Protein AF-A0A7R9T6X8-F1 (afdb_monomer_lite)

Foldseek 3Di:
DPPPPDLVVVLVVVLVVLLVVLVVLLVVLLVVLCVVLVVPPDPDDDPPPPPPVVVVSLVVSLVVSLVVSLVVSCVSLVVQLVVLCVLCVDPDVVSNVSSVSNSVSSVVSNVVSNVVSVVVVVVCVVPPDD

Organism: Micromonas pusilla (NCBI:txid38833)

Secondary structure (DSSP, 8-state):
----SSHHHHHHHHHHHHHHHHHHHHHHHHHHHHHHTTTT--S-S-TTSTTHHHHHHHHHHHHHHHHHHHHHHHHHHHHHHHHHHHGGG-S-HHHHHHHHHHHHHHHHHHHHHHHHHHHHHHHHHHHS--

InterPro domains:
  IPR000731 Sterol-sensing domain [PS50156] (1-123)
  IPR003392 Patched domain-containing protein, SSD domain [PF02460] (10-122)
  IPR052081 Dispatched hedgehog regulator [PTHR45951] (3-127)

Radius of gyration: 20.48 Å; chains: 1; bounding box: 51×16×65 Å

Structure (mmCIF, N/CA/C/O backbone):
data_AF-A0A7R9T6X8-F1
#
_entry.id   AF-A0A7R9T6X8-F1
#
loop_
_atom_site.group_PDB
_atom_site.id
_atom_site.type_symbol
_atom_site.label_atom_id
_atom_site.label_alt_id
_atom_site.label_comp_id
_atom_site.label_asym_id
_atom_site.label_entity_id
_atom_site.label_seq_id
_atom_site.pdbx_PDB_ins_code
_atom_site.Cartn_x
_atom_site.Cartn_y
_atom_site.Cartn_z
_atom_site.occupancy
_atom_site.B_iso_or_equiv
_atom_site.auth_seq_id
_atom_site.auth_comp_id
_atom_site.auth_asym_id
_atom_site.auth_atom_id
_atom_site.pdbx_PDB_model_num
ATOM 1 N N . VAL A 1 1 ? -23.952 -3.875 22.140 1.00 42.97 1 VAL A N 1
ATOM 2 C CA . VAL A 1 1 ? -23.945 -2.851 21.070 1.00 42.97 1 VAL A CA 1
ATOM 3 C C . VAL A 1 1 ? -22.570 -2.876 20.434 1.00 42.97 1 VAL A C 1
ATOM 5 O O . VAL A 1 1 ? -21.596 -2.535 21.092 1.00 42.97 1 VAL A O 1
ATOM 8 N N . THR A 1 2 ? -22.464 -3.428 19.230 1.00 51.94 2 THR A N 1
ATOM 9 C CA . THR A 1 2 ? -21.212 -3.491 18.470 1.00 51.94 2 THR A CA 1
ATOM 10 C C . THR A 1 2 ? -20.810 -2.068 18.092 1.00 51.94 2 THR A C 1
ATOM 12 O O . THR A 1 2 ? -21.497 -1.414 17.312 1.00 51.94 2 THR A O 1
ATOM 15 N N . TRP A 1 3 ? -19.735 -1.572 18.704 1.00 55.59 3 TRP A N 1
ATOM 16 C CA . TRP A 1 3 ? -19.142 -0.257 18.462 1.00 55.59 3 TRP A CA 1
ATOM 17 C C . TRP A 1 3 ? -18.528 -0.199 17.054 1.00 55.59 3 TRP A C 1
ATOM 19 O O . TRP A 1 3 ? -17.315 -0.221 16.898 1.00 55.59 3 TRP A O 1
ATOM 29 N N . VAL A 1 4 ? -19.365 -0.163 16.016 1.00 62.34 4 VAL A N 1
ATOM 30 C CA . VAL A 1 4 ? -18.952 0.093 14.618 1.00 62.34 4 VAL A CA 1
ATOM 31 C C . VAL A 1 4 ? -19.175 1.577 14.264 1.00 62.34 4 VAL A C 1
ATOM 33 O O . VAL A 1 4 ? -19.239 1.971 13.106 1.00 62.34 4 VAL A O 1
ATOM 36 N N . GLY A 1 5 ? -19.347 2.428 15.279 1.00 70.00 5 GLY A N 1
ATOM 37 C CA . GLY A 1 5 ? -19.668 3.844 15.125 1.00 70.00 5 GLY A CA 1
ATOM 38 C C . GLY A 1 5 ? -18.417 4.712 15.014 1.00 70.00 5 GLY A C 1
ATOM 39 O O . GLY A 1 5 ? -17.541 4.643 15.871 1.00 70.00 5 GLY A O 1
ATOM 40 N N . LEU A 1 6 ? -18.378 5.549 13.972 1.00 70.56 6 LEU A N 1
ATOM 41 C CA . LEU A 1 6 ? -17.439 6.650 13.693 1.00 70.56 6 LEU A CA 1
ATOM 42 C C . LEU A 1 6 ? -15.950 6.281 13.502 1.00 70.56 6 LEU A C 1
ATOM 44 O O . LEU A 1 6 ? -15.341 6.738 12.541 1.00 70.56 6 LEU A O 1
ATOM 48 N N . LEU A 1 7 ? -15.369 5.414 14.332 1.00 73.69 7 LEU A N 1
ATOM 49 C CA . LEU A 1 7 ? -13.963 4.992 14.236 1.00 73.69 7 LEU A CA 1
ATOM 50 C C . LEU A 1 7 ? -13.672 4.207 12.947 1.00 73.69 7 LEU A C 1
ATOM 52 O O . LEU A 1 7 ? -12.691 4.488 12.266 1.00 73.69 7 LEU A O 1
ATOM 56 N N . SER A 1 8 ? -14.550 3.280 12.556 1.00 76.44 8 SER A N 1
ATOM 57 C CA . SER A 1 8 ? -14.425 2.565 11.275 1.00 76.44 8 SER A CA 1
ATOM 58 C C . SER A 1 8 ? -14.584 3.498 10.071 1.00 76.44 8 SER A C 1
ATOM 60 O O . SER A 1 8 ? -13.917 3.306 9.061 1.00 76.44 8 SER A O 1
ATOM 62 N N . PHE A 1 9 ? -15.423 4.533 10.189 1.00 83.31 9 PHE A N 1
ATOM 63 C CA . PHE A 1 9 ? -15.611 5.537 9.140 1.00 83.31 9 PHE A CA 1
ATOM 64 C C . PHE A 1 9 ? -14.351 6.390 8.956 1.00 83.31 9 PHE A C 1
ATOM 66 O O . PHE A 1 9 ? -13.864 6.522 7.838 1.00 83.31 9 PHE A O 1
ATOM 73 N N . ILE A 1 10 ? -13.763 6.885 10.051 1.00 86.31 10 ILE A N 1
ATOM 74 C CA . ILE A 1 10 ? -12.473 7.596 10.024 1.00 86.31 10 ILE A CA 1
ATOM 75 C C . ILE A 1 10 ? -11.361 6.694 9.472 1.00 86.31 10 ILE A C 1
ATOM 77 O O . ILE A 1 10 ? -10.509 7.163 8.719 1.00 86.31 10 ILE A O 1
ATOM 81 N N . GLY A 1 11 ? -11.392 5.395 9.788 1.00 84.69 11 GLY A N 1
ATOM 82 C CA . GLY A 1 11 ? -10.422 4.424 9.285 1.00 84.69 11 GLY A CA 1
ATOM 83 C C . GLY A 1 11 ? -10.357 4.334 7.757 1.00 84.69 11 GLY A C 1
ATOM 84 O O . GLY A 1 11 ? -9.272 4.168 7.204 1.00 84.69 11 GLY A O 1
ATOM 85 N N . ILE A 1 12 ? -11.485 4.531 7.066 1.00 85.50 12 ILE A N 1
ATOM 86 C CA . ILE A 1 12 ? -11.540 4.553 5.594 1.00 85.50 12 ILE A CA 1
ATOM 87 C C . ILE A 1 12 ? -10.805 5.780 5.029 1.00 85.50 12 ILE A C 1
ATOM 89 O O . ILE A 1 12 ? -10.062 5.664 4.059 1.00 85.50 12 ILE A O 1
ATOM 93 N N . PHE A 1 13 ? -10.959 6.954 5.646 1.00 88.19 13 PHE A N 1
ATOM 94 C CA . PHE A 1 13 ? -10.220 8.151 5.222 1.00 88.19 13 PHE A CA 1
ATOM 95 C C . PHE A 1 13 ? -8.728 8.037 5.529 1.00 88.19 13 PHE A C 1
ATOM 97 O O . PHE A 1 13 ? -7.900 8.449 4.719 1.00 88.19 13 PHE A O 1
ATOM 104 N N . LEU A 1 14 ? -8.383 7.434 6.671 1.00 89.56 14 LEU A N 1
ATOM 105 C CA . LEU A 1 14 ? -6.995 7.172 7.043 1.00 89.56 14 LEU A CA 1
ATOM 106 C C . LEU A 1 14 ? -6.302 6.253 6.038 1.00 89.56 14 LEU A C 1
ATOM 108 O O . LEU A 1 14 ? -5.213 6.585 5.576 1.00 89.56 14 LEU A O 1
ATOM 112 N N . ILE A 1 15 ? -6.923 5.124 5.675 1.00 90.00 15 ILE A N 1
ATOM 113 C CA . ILE A 1 15 ? -6.295 4.193 4.731 1.00 90.00 15 ILE A CA 1
ATOM 114 C C . ILE A 1 15 ? -6.175 4.792 3.331 1.00 90.00 15 ILE A C 1
ATOM 116 O O . ILE A 1 15 ? -5.200 4.514 2.646 1.00 90.00 15 ILE A O 1
ATOM 120 N N . LEU A 1 16 ? -7.110 5.654 2.921 1.00 89.19 16 LEU A N 1
ATOM 121 C CA . LEU A 1 16 ? -7.020 6.342 1.635 1.00 89.19 16 LEU A CA 1
ATOM 122 C C . LEU A 1 16 ? -5.820 7.298 1.601 1.00 89.19 16 LEU A C 1
ATOM 124 O O . LEU A 1 16 ? -5.083 7.306 0.621 1.00 89.19 16 LEU A O 1
ATOM 128 N N . GLY A 1 17 ? -5.575 8.042 2.684 1.00 89.06 17 GLY A N 1
ATOM 129 C CA . GLY A 1 17 ? -4.380 8.882 2.808 1.00 89.06 17 GLY A CA 1
ATOM 130 C C . GLY A 1 17 ? -3.077 8.076 2.772 1.00 89.06 17 GLY A C 1
ATOM 131 O O . GLY A 1 17 ? -2.163 8.432 2.036 1.00 89.06 17 GLY A O 1
ATOM 132 N N . ILE A 1 18 ? -3.020 6.963 3.511 1.00 89.88 18 ILE A N 1
ATOM 133 C CA . ILE A 1 18 ? -1.849 6.067 3.547 1.00 89.88 18 ILE A CA 1
ATOM 134 C C . ILE A 1 18 ? -1.610 5.416 2.175 1.00 89.88 18 ILE A C 1
ATOM 136 O O . ILE A 1 18 ? -0.488 5.396 1.684 1.00 89.88 18 ILE A O 1
ATOM 140 N N . GLY A 1 19 ? -2.660 4.920 1.518 1.00 87.50 19 GLY A N 1
ATOM 141 C CA . GLY A 1 19 ? -2.536 4.290 0.204 1.00 87.50 19 GLY A CA 1
ATOM 142 C C . GLY A 1 19 ? -2.065 5.262 -0.880 1.00 87.50 19 GLY A C 1
ATOM 143 O O . GLY A 1 19 ? -1.300 4.879 -1.760 1.00 87.50 19 GLY A O 1
ATOM 144 N N . VAL A 1 20 ? -2.474 6.532 -0.805 1.00 89.00 20 VAL A N 1
ATOM 145 C CA . VAL A 1 20 ? -1.985 7.580 -1.711 1.00 89.00 20 VAL A CA 1
ATOM 146 C C . VAL A 1 20 ? -0.488 7.848 -1.506 1.00 89.00 20 VAL A C 1
ATOM 148 O O . VAL A 1 20 ? 0.224 8.001 -2.498 1.00 89.00 20 VAL A O 1
ATOM 151 N N . ASP A 1 21 ? 0.004 7.847 -0.262 1.00 88.69 21 ASP A N 1
ATOM 152 C CA . ASP A 1 21 ? 1.438 7.974 0.050 1.00 88.69 21 ASP A CA 1
ATOM 153 C C . ASP A 1 21 ? 2.261 6.845 -0.598 1.00 88.69 21 ASP A C 1
ATOM 155 O O . ASP A 1 21 ? 3.213 7.109 -1.337 1.00 88.69 21 ASP A O 1
ATOM 159 N N . ASP A 1 22 ? 1.817 5.591 -0.447 1.00 87.19 22 ASP A N 1
ATOM 160 C CA . ASP A 1 22 ? 2.473 4.428 -1.061 1.00 87.19 22 ASP A CA 1
ATOM 161 C C . ASP A 1 22 ? 2.529 4.530 -2.602 1.00 87.19 22 ASP A C 1
ATOM 163 O O . ASP A 1 22 ? 3.541 4.187 -3.226 1.00 87.19 22 ASP A O 1
ATOM 167 N N . VAL A 1 23 ? 1.462 5.031 -3.239 1.00 84.50 23 VAL A N 1
ATOM 168 C CA . VAL A 1 23 ? 1.411 5.228 -4.700 1.00 84.50 23 VAL A CA 1
ATOM 169 C C . VAL A 1 23 ? 2.363 6.335 -5.151 1.00 84.50 23 VAL A C 1
ATOM 171 O O . VAL A 1 23 ? 3.059 6.168 -6.156 1.00 84.50 23 VAL A O 1
ATOM 174 N N . PHE A 1 24 ? 2.435 7.452 -4.427 1.00 87.50 24 PHE A N 1
ATOM 175 C CA . PHE A 1 24 ? 3.367 8.529 -4.766 1.00 87.50 24 PHE A CA 1
ATOM 176 C C . PHE A 1 24 ? 4.826 8.091 -4.641 1.00 87.50 24 PHE A C 1
ATOM 178 O O . PHE A 1 24 ? 5.625 8.419 -5.519 1.00 87.50 24 PHE A O 1
ATOM 185 N N . ILE A 1 25 ? 5.163 7.288 -3.628 1.00 86.31 25 ILE A N 1
ATOM 186 C CA . ILE A 1 25 ? 6.501 6.697 -3.486 1.00 86.31 25 ILE A CA 1
ATOM 187 C C . ILE A 1 25 ? 6.861 5.865 -4.726 1.00 86.31 25 ILE A C 1
ATOM 189 O O . ILE A 1 25 ? 7.960 5.983 -5.270 1.00 86.31 25 ILE A O 1
ATOM 193 N N . ILE A 1 26 ? 5.929 5.043 -5.211 1.00 81.50 26 ILE A N 1
ATOM 194 C CA . ILE A 1 26 ? 6.123 4.224 -6.415 1.00 81.50 26 ILE A CA 1
ATOM 195 C C . ILE A 1 26 ? 6.366 5.087 -7.658 1.00 81.50 26 ILE A C 1
ATOM 197 O O . ILE A 1 26 ? 7.267 4.784 -8.444 1.00 81.50 26 ILE A O 1
ATOM 201 N N . LEU A 1 27 ? 5.583 6.154 -7.832 1.00 82.50 27 LEU A N 1
ATOM 202 C CA . LEU A 1 27 ? 5.729 7.080 -8.956 1.00 82.50 27 LEU A CA 1
ATOM 203 C C . LEU A 1 27 ? 7.065 7.829 -8.914 1.00 82.50 27 LEU A C 1
ATOM 205 O O . LEU A 1 27 ? 7.692 8.014 -9.956 1.00 82.50 27 LEU A O 1
ATOM 209 N N . GLU A 1 28 ? 7.529 8.212 -7.727 1.00 85.12 28 GLU A N 1
ATOM 210 C CA . GLU A 1 28 ? 8.818 8.884 -7.571 1.00 85.12 28 GLU A CA 1
ATOM 211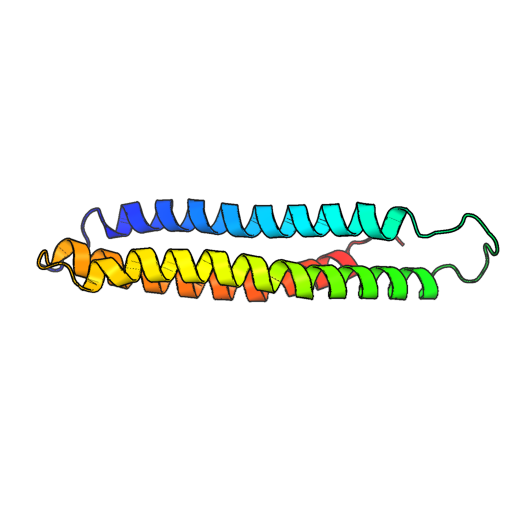 C C . GLU A 1 28 ? 9.984 7.947 -7.902 1.00 85.12 28 GLU A C 1
ATOM 213 O O . GLU A 1 28 ? 10.873 8.324 -8.664 1.00 85.12 28 GLU A O 1
ATOM 218 N N . PHE A 1 29 ? 9.955 6.694 -7.433 1.00 82.62 29 PHE A N 1
ATOM 219 C CA . PHE A 1 29 ? 10.967 5.703 -7.823 1.00 82.62 29 PHE A CA 1
ATOM 220 C C . PHE A 1 29 ? 10.947 5.402 -9.322 1.00 82.62 29 PHE A C 1
ATOM 222 O O . PHE A 1 29 ? 11.998 5.139 -9.912 1.00 82.62 29 PHE A O 1
ATOM 229 N N . TRP A 1 30 ? 9.766 5.430 -9.946 1.00 76.00 30 TRP A N 1
ATOM 230 C CA . TRP A 1 30 ? 9.648 5.298 -11.394 1.00 76.00 30 TRP A CA 1
ATOM 231 C C . TRP A 1 30 ? 10.354 6.449 -12.119 1.00 76.00 30 TRP A C 1
ATOM 233 O O . TRP A 1 30 ? 11.159 6.203 -13.015 1.00 76.00 30 TRP A O 1
ATOM 243 N N . ARG A 1 31 ? 10.103 7.692 -11.693 1.00 78.94 31 ARG A N 1
ATOM 244 C CA . ARG A 1 31 ? 10.759 8.889 -12.235 1.00 78.94 31 ARG A CA 1
ATOM 245 C C . ARG A 1 31 ? 12.273 8.856 -12.018 1.00 78.94 31 ARG A C 1
ATOM 247 O O . ARG A 1 31 ? 13.033 9.107 -12.941 1.00 78.94 31 ARG A O 1
ATOM 254 N N . GLN A 1 32 ? 12.720 8.438 -10.839 1.00 78.75 32 GLN A N 1
ATOM 255 C CA . GLN A 1 32 ? 14.144 8.334 -10.522 1.00 78.75 32 GLN A CA 1
ATOM 256 C C . GLN A 1 32 ? 14.871 7.286 -11.383 1.00 78.75 32 GLN A C 1
ATOM 258 O O . GLN A 1 32 ? 16.016 7.493 -11.779 1.00 78.75 32 GLN A O 1
ATOM 263 N N . ALA A 1 33 ? 14.202 6.183 -11.734 1.00 73.44 33 ALA A N 1
ATOM 264 C CA . ALA A 1 33 ? 14.737 5.211 -12.687 1.00 73.44 33 ALA A CA 1
ATOM 265 C C . ALA A 1 33 ? 14.795 5.756 -14.131 1.00 73.44 33 ALA A C 1
ATOM 267 O O . ALA A 1 33 ? 15.565 5.251 -14.959 1.00 73.44 33 ALA A O 1
ATOM 268 N N . GLU A 1 34 ? 13.994 6.776 -14.456 1.00 69.19 34 GLU A N 1
ATOM 269 C CA . GLU A 1 34 ? 14.066 7.507 -15.723 1.00 69.19 34 GLU A CA 1
ATOM 270 C C . G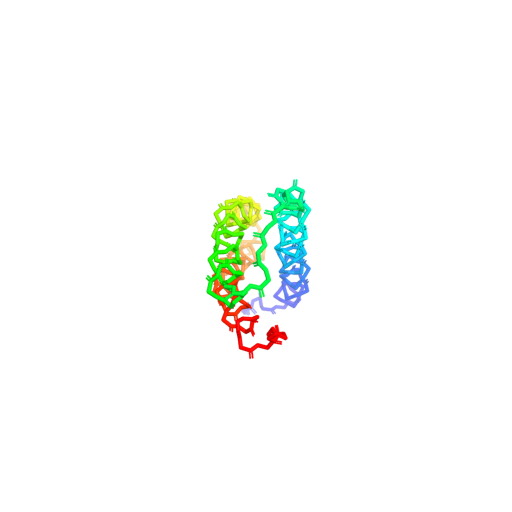LU A 1 34 ? 15.314 8.406 -15.795 1.00 69.19 34 GLU A C 1
ATOM 272 O O . GLU A 1 34 ? 15.993 8.442 -16.822 1.00 69.19 34 GLU A O 1
ATOM 277 N N . ASP A 1 35 ? 15.691 9.015 -14.676 1.00 66.31 35 ASP A N 1
ATOM 278 C CA . ASP A 1 35 ? 16.875 9.871 -14.600 1.00 66.31 35 ASP A CA 1
ATOM 279 C C . ASP A 1 35 ? 18.180 9.046 -14.541 1.00 66.31 35 ASP A C 1
ATOM 281 O O . ASP A 1 35 ? 19.088 9.264 -15.341 1.00 66.31 35 ASP A O 1
ATOM 285 N N . GLU A 1 36 ? 18.269 8.015 -13.686 1.00 63.56 36 GLU A N 1
ATOM 286 C CA . GLU A 1 36 ? 19.511 7.225 -13.513 1.00 63.56 36 GLU A CA 1
ATOM 287 C C . GLU A 1 36 ? 19.884 6.342 -14.720 1.00 63.56 36 GLU A C 1
ATOM 289 O O . GLU A 1 36 ? 21.055 6.039 -14.927 1.00 63.56 36 GLU A O 1
ATOM 294 N N . HIS A 1 37 ? 18.912 5.901 -15.523 1.00 57.34 37 HIS A N 1
ATOM 295 C CA . HIS A 1 37 ? 19.168 5.149 -16.767 1.00 57.34 37 HIS A CA 1
ATOM 296 C C . HIS A 1 37 ? 19.023 6.015 -18.033 1.00 57.34 37 HIS A C 1
ATOM 298 O O . HIS A 1 37 ? 19.205 5.507 -19.139 1.00 57.34 37 HIS A O 1
ATOM 304 N N . GLY A 1 38 ? 18.667 7.298 -17.892 1.00 50.41 38 GLY A N 1
ATOM 305 C CA . GLY A 1 38 ? 18.623 8.262 -18.995 1.00 50.41 38 GLY A CA 1
ATOM 306 C C . GLY A 1 38 ? 20.012 8.777 -19.375 1.00 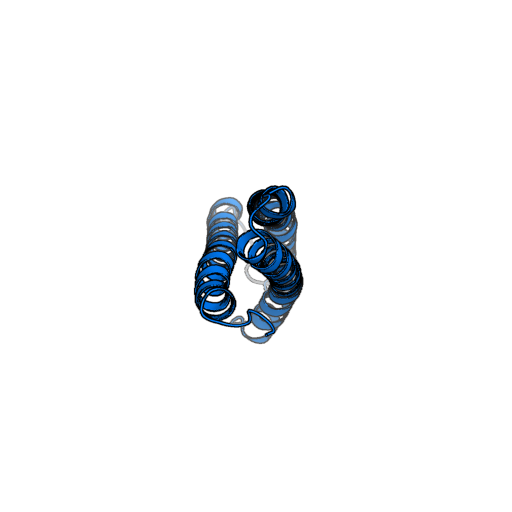50.41 38 GLY A C 1
ATOM 307 O O . GLY A 1 38 ? 20.238 9.109 -20.532 1.00 50.41 38 GLY A O 1
ATOM 308 N N . ASP A 1 39 ? 20.958 8.746 -18.434 1.00 42.94 39 ASP A N 1
ATOM 309 C CA . ASP A 1 39 ? 22.323 9.273 -18.598 1.00 42.94 39 ASP A CA 1
ATOM 310 C C . ASP A 1 39 ? 23.362 8.204 -19.012 1.00 42.94 39 ASP A C 1
ATOM 312 O O . ASP A 1 39 ? 24.557 8.459 -19.093 1.00 42.94 39 ASP A O 1
ATOM 316 N N . GLY A 1 40 ? 22.913 6.970 -19.277 1.00 43.94 40 GLY A N 1
ATOM 317 C CA . GLY A 1 40 ? 23.766 5.845 -19.689 1.00 43.94 40 GLY A CA 1
ATOM 318 C C . GLY A 1 40 ? 23.673 5.472 -21.170 1.00 43.94 40 GLY A C 1
ATOM 319 O O . GLY A 1 40 ? 24.272 4.477 -21.577 1.00 43.94 40 GLY A O 1
ATOM 320 N N . THR A 1 41 ? 22.917 6.223 -21.979 1.00 46.16 41 THR A N 1
ATOM 321 C CA . THR A 1 41 ? 22.923 6.032 -23.436 1.00 46.16 41 THR A CA 1
ATOM 322 C C . THR A 1 41 ? 23.927 7.003 -24.028 1.00 46.16 41 THR A C 1
ATOM 324 O O . THR A 1 41 ? 23.582 8.092 -24.481 1.00 46.16 41 THR A O 1
ATOM 327 N N . ASP A 1 42 ? 25.190 6.583 -23.998 1.00 39.81 42 ASP A N 1
ATOM 328 C CA . ASP A 1 42 ? 26.194 7.059 -24.934 1.00 39.81 42 ASP A CA 1
ATOM 329 C C . ASP A 1 42 ? 25.551 7.171 -26.319 1.00 39.81 42 ASP A C 1
ATOM 331 O O . ASP A 1 42 ? 25.034 6.201 -26.881 1.00 39.81 42 ASP A O 1
ATOM 335 N N . ALA A 1 43 ? 25.588 8.384 -26.855 1.00 43.31 43 ALA A N 1
ATOM 336 C CA . ALA A 1 43 ? 25.110 8.770 -28.169 1.00 43.31 43 ALA A CA 1
ATOM 337 C C . ALA A 1 43 ? 25.968 8.168 -29.301 1.00 43.31 43 ALA A C 1
ATOM 339 O O . ALA A 1 43 ? 26.371 8.874 -30.226 1.00 43.31 43 ALA A O 1
ATOM 340 N N . THR A 1 44 ? 26.277 6.867 -29.257 1.00 43.81 44 THR A N 1
ATOM 341 C CA . THR A 1 44 ? 27.135 6.236 -30.261 1.00 43.81 44 THR A CA 1
ATOM 342 C C . THR A 1 44 ? 26.567 4.920 -30.791 1.00 43.81 44 THR A C 1
ATOM 344 O O . THR A 1 44 ? 26.668 3.871 -30.167 1.00 43.81 44 THR A O 1
ATOM 347 N N . ARG A 1 45 ? 26.124 5.015 -32.053 1.00 42.75 45 ARG A N 1
ATOM 348 C CA . ARG A 1 45 ? 26.000 3.973 -33.092 1.00 42.75 45 ARG A CA 1
ATOM 349 C C . ARG A 1 45 ? 24.799 3.022 -33.054 1.00 42.75 45 ARG A C 1
ATOM 351 O O . ARG A 1 45 ? 24.825 1.985 -32.406 1.00 42.75 45 ARG A O 1
ATOM 358 N N . GLY A 1 46 ? 23.913 3.263 -34.025 1.00 38.19 46 GLY A N 1
ATOM 359 C CA . GLY A 1 46 ? 23.387 2.215 -34.905 1.00 38.19 46 GLY A CA 1
ATOM 360 C C . GLY A 1 46 ? 21.866 2.164 -34.967 1.00 38.19 46 GLY A C 1
ATOM 361 O O . GLY A 1 46 ? 21.250 1.435 -34.202 1.00 38.19 46 GLY A O 1
ATOM 362 N N . GLU A 1 47 ? 21.284 2.902 -35.911 1.00 48.09 47 GLU A N 1
ATOM 363 C CA . GLU A 1 47 ? 19.842 3.092 -36.142 1.00 48.09 47 GLU A CA 1
ATOM 364 C C . GLU A 1 47 ? 19.037 1.845 -36.582 1.00 48.09 47 GLU A C 1
ATOM 366 O O . GLU A 1 47 ? 17.844 1.976 -36.827 1.00 48.09 47 GLU A O 1
ATOM 371 N N . ASP A 1 48 ? 19.600 0.630 -36.606 1.00 41.03 48 ASP A N 1
ATOM 372 C CA . ASP A 1 48 ? 18.955 -0.513 -37.288 1.00 41.03 48 ASP A CA 1
ATOM 373 C C . ASP A 1 48 ? 18.649 -1.752 -36.404 1.00 41.03 48 ASP A C 1
ATOM 375 O O . ASP A 1 48 ? 18.324 -2.821 -36.920 1.00 41.03 48 ASP A O 1
ATOM 379 N N . ALA A 1 49 ? 18.707 -1.645 -35.067 1.00 45.19 49 ALA A N 1
ATOM 380 C CA . ALA A 1 49 ? 18.418 -2.755 -34.125 1.00 45.19 49 ALA A CA 1
ATOM 381 C C . ALA A 1 49 ? 17.394 -2.393 -33.018 1.00 45.19 49 ALA A C 1
ATOM 383 O O . ALA A 1 49 ? 17.399 -2.939 -31.911 1.00 45.19 49 ALA A O 1
ATOM 384 N N . THR A 1 50 ? 16.518 -1.439 -33.318 1.00 49.59 50 THR A N 1
ATOM 385 C CA . THR A 1 50 ? 15.953 -0.465 -32.366 1.00 49.59 50 THR A CA 1
ATOM 386 C C . THR A 1 50 ? 14.790 -0.972 -31.496 1.00 49.59 50 THR A C 1
ATOM 388 O O . THR A 1 50 ? 14.472 -0.349 -30.491 1.00 49.59 50 THR A O 1
ATOM 391 N N . GLY A 1 51 ? 14.178 -2.121 -31.811 1.00 49.66 51 GLY A N 1
ATOM 392 C CA . GLY A 1 51 ? 13.031 -2.647 -31.047 1.00 49.66 51 GLY A CA 1
ATOM 393 C C . GLY A 1 51 ? 13.412 -3.513 -29.839 1.00 49.66 51 GLY A C 1
ATOM 394 O O . GLY A 1 51 ? 12.934 -3.302 -28.731 1.00 49.66 51 GLY A O 1
ATOM 395 N N . ALA A 1 52 ? 14.320 -4.475 -30.025 1.00 47.56 52 ALA A N 1
ATOM 396 C CA . ALA A 1 52 ? 14.628 -5.471 -28.993 1.00 47.56 52 ALA A CA 1
ATOM 397 C C . ALA A 1 52 ? 15.621 -4.970 -27.925 1.00 47.56 52 ALA A C 1
ATOM 399 O O . ALA A 1 52 ? 15.633 -5.475 -26.802 1.00 47.56 52 ALA A O 1
ATOM 400 N N . LEU A 1 53 ? 16.467 -3.981 -28.246 1.00 48.72 53 LEU A N 1
ATOM 401 C CA . LEU A 1 53 ? 17.416 -3.405 -27.283 1.00 48.72 53 LEU A CA 1
ATOM 402 C C . LEU A 1 53 ? 16.716 -2.453 -26.293 1.00 48.72 53 LEU A C 1
ATOM 404 O O . LEU A 1 53 ? 17.036 -2.461 -25.104 1.00 48.72 53 LEU A O 1
ATOM 408 N N . GLY A 1 54 ? 15.716 -1.700 -26.769 1.00 56.22 54 GLY A N 1
ATOM 409 C CA . GLY A 1 54 ? 14.876 -0.826 -25.943 1.00 56.22 54 GLY A CA 1
ATOM 410 C C . GLY A 1 54 ? 14.022 -1.605 -24.941 1.00 56.22 54 GLY A C 1
ATOM 411 O O . GLY A 1 54 ? 13.951 -1.224 -23.772 1.00 56.22 54 GLY A O 1
ATOM 412 N N . ASP A 1 55 ? 13.469 -2.750 -25.353 1.00 59.91 55 ASP A N 1
ATOM 413 C CA . ASP A 1 55 ? 12.702 -3.638 -24.471 1.00 59.91 55 ASP A CA 1
ATOM 414 C C . ASP A 1 55 ? 13.542 -4.143 -23.288 1.00 59.91 55 ASP A C 1
ATOM 416 O O . ASP A 1 55 ? 13.097 -4.106 -22.140 1.00 59.91 55 ASP A O 1
ATOM 420 N N . ASN A 1 56 ? 14.793 -4.547 -23.532 1.00 62.75 56 ASN A N 1
ATOM 421 C CA . ASN A 1 56 ? 15.693 -5.016 -22.473 1.00 62.75 56 ASN A CA 1
ATOM 422 C C . ASN A 1 56 ? 16.114 -3.887 -21.516 1.00 62.75 56 ASN A C 1
ATOM 424 O O . ASN A 1 56 ? 16.201 -4.108 -20.306 1.00 62.75 56 ASN A O 1
ATOM 428 N N . ALA A 1 57 ? 16.325 -2.671 -22.030 1.00 63.91 57 ALA A N 1
ATOM 429 C CA . ALA A 1 57 ? 16.612 -1.499 -21.205 1.00 63.91 57 ALA A CA 1
ATOM 430 C C . ALA A 1 57 ? 15.411 -1.119 -20.321 1.00 63.91 57 ALA A C 1
ATOM 432 O O . ALA A 1 57 ? 15.582 -0.844 -19.132 1.00 63.91 57 ALA A O 1
ATOM 433 N N . LEU A 1 58 ? 14.187 -1.178 -20.856 1.00 66.31 58 LEU A N 1
ATOM 434 C CA . LEU A 1 58 ? 12.956 -0.958 -20.091 1.00 66.31 58 LEU A CA 1
ATOM 435 C C . LEU A 1 58 ? 12.758 -2.025 -19.009 1.00 66.31 58 LEU A C 1
ATOM 437 O O . LEU A 1 58 ? 12.469 -1.678 -17.864 1.00 66.31 58 LEU A O 1
ATOM 441 N N . VAL A 1 59 ? 12.972 -3.303 -19.332 1.00 69.38 59 VAL A N 1
ATOM 442 C CA . VAL A 1 59 ? 12.875 -4.411 -18.366 1.00 69.38 59 VAL A CA 1
ATOM 443 C C . VAL A 1 59 ? 13.915 -4.274 -17.251 1.00 69.38 59 VAL A C 1
ATOM 445 O O . VAL A 1 59 ? 13.593 -4.508 -16.081 1.00 69.38 59 VAL A O 1
ATOM 448 N N . ASN A 1 60 ? 15.141 -3.851 -17.571 1.00 69.06 60 ASN A N 1
ATOM 449 C CA . ASN A 1 60 ? 16.189 -3.641 -16.572 1.00 69.06 60 ASN A CA 1
ATOM 450 C C . ASN A 1 60 ? 15.845 -2.481 -15.620 1.00 69.06 60 ASN A C 1
ATOM 452 O O . ASN A 1 60 ? 15.920 -2.639 -14.399 1.00 69.06 60 ASN A O 1
ATOM 456 N N . ARG A 1 61 ? 15.358 -1.356 -16.165 1.00 68.38 61 ARG A N 1
ATOM 457 C CA . ARG A 1 61 ? 14.867 -0.205 -15.384 1.00 68.38 61 ARG A CA 1
ATOM 458 C C . ARG A 1 61 ? 13.711 -0.597 -14.478 1.00 68.38 61 ARG A C 1
ATOM 460 O O . ARG A 1 61 ? 13.758 -0.348 -13.281 1.00 68.38 61 ARG A O 1
ATOM 467 N N . MET A 1 62 ? 12.720 -1.292 -15.031 1.00 68.19 62 MET A N 1
ATOM 468 C CA . MET A 1 62 ? 11.567 -1.793 -14.288 1.00 68.19 62 MET A CA 1
ATOM 469 C C . MET A 1 62 ? 11.992 -2.719 -13.148 1.00 68.19 62 MET A C 1
ATOM 471 O O . MET A 1 62 ? 11.523 -2.559 -12.025 1.00 68.19 62 MET A O 1
ATOM 475 N N . THR A 1 63 ? 12.905 -3.657 -13.401 1.00 72.31 63 THR A N 1
ATOM 476 C CA . THR A 1 63 ? 13.393 -4.590 -12.374 1.00 72.31 63 THR A CA 1
ATOM 477 C C . THR A 1 63 ? 14.140 -3.856 -11.261 1.00 72.31 63 THR A C 1
ATOM 479 O O . THR A 1 63 ? 13.987 -4.195 -10.084 1.00 72.31 63 THR A O 1
ATOM 482 N N . TRP A 1 64 ? 14.913 -2.826 -11.611 1.00 75.69 64 TRP A N 1
ATOM 483 C CA . TRP A 1 64 ? 15.570 -1.960 -10.637 1.00 75.69 64 TRP A CA 1
ATOM 484 C C . TRP A 1 64 ? 14.548 -1.183 -9.796 1.00 75.69 64 TRP A C 1
ATOM 486 O O . TRP A 1 64 ? 14.615 -1.241 -8.564 1.00 75.69 64 TRP A O 1
ATOM 496 N N . THR A 1 65 ? 13.549 -0.556 -10.433 1.00 74.88 65 THR A N 1
ATOM 497 C CA . THR A 1 65 ? 12.481 0.174 -9.737 1.00 74.88 65 THR A CA 1
ATOM 498 C C . THR A 1 65 ? 11.709 -0.750 -8.806 1.00 74.88 65 THR A C 1
ATOM 500 O O . THR A 1 65 ? 11.560 -0.406 -7.642 1.00 74.88 65 THR A O 1
ATOM 503 N N . VAL A 1 66 ? 11.288 -1.938 -9.267 1.00 77.00 66 VAL A N 1
ATOM 504 C CA . VAL A 1 66 ? 10.581 -2.943 -8.448 1.00 77.00 66 VAL A CA 1
ATOM 505 C C . VAL A 1 66 ? 11.399 -3.290 -7.210 1.00 77.00 66 VAL A C 1
ATOM 507 O O . VAL A 1 66 ? 10.877 -3.268 -6.098 1.00 77.00 66 VAL A O 1
ATOM 510 N N . ARG A 1 67 ? 12.690 -3.610 -7.379 1.00 78.12 67 ARG A N 1
ATOM 511 C CA . ARG A 1 67 ? 13.529 -4.054 -6.258 1.00 78.12 67 ARG A CA 1
ATOM 512 C C . ARG A 1 67 ? 13.742 -2.962 -5.221 1.00 78.12 67 ARG A C 1
ATOM 514 O O . ARG A 1 67 ? 13.783 -3.273 -4.030 1.00 78.12 67 ARG A O 1
ATOM 521 N N . LYS A 1 68 ? 13.883 -1.716 -5.669 1.00 80.00 68 LYS A N 1
ATOM 522 C CA . LYS A 1 68 ? 14.105 -0.560 -4.800 1.00 80.00 68 LYS A CA 1
ATOM 523 C C . LYS A 1 68 ? 12.807 -0.113 -4.118 1.00 80.00 68 LYS A C 1
ATOM 525 O O . LYS A 1 68 ? 12.776 -0.002 -2.894 1.00 80.00 68 LYS A O 1
ATOM 530 N N . SER A 1 69 ? 11.737 0.082 -4.889 1.00 80.94 69 SER A N 1
ATOM 531 C CA . SER A 1 69 ? 10.455 0.603 -4.406 1.00 80.94 69 SER A CA 1
ATOM 532 C C . SER A 1 69 ? 9.777 -0.364 -3.439 1.00 80.94 69 SER A C 1
ATOM 534 O O . SER A 1 69 ? 9.303 0.072 -2.392 1.00 80.94 69 SER A O 1
ATOM 536 N N . GLN A 1 70 ? 9.810 -1.677 -3.713 1.00 81.81 70 GLN A N 1
ATOM 537 C CA . GLN A 1 70 ? 9.172 -2.665 -2.840 1.00 81.81 70 GLN A CA 1
ATOM 538 C C . GLN A 1 70 ? 9.755 -2.625 -1.426 1.00 81.81 70 GLN A C 1
ATOM 540 O O . GLN A 1 70 ? 9.008 -2.714 -0.459 1.00 81.81 70 GLN A O 1
ATOM 545 N N . TYR A 1 71 ? 11.075 -2.449 -1.282 1.00 84.38 71 TYR A N 1
ATOM 546 C CA . TYR A 1 71 ? 11.723 -2.421 0.029 1.00 84.38 71 TYR A CA 1
ATOM 547 C C . TYR A 1 71 ? 11.270 -1.205 0.842 1.00 84.38 71 TYR A C 1
ATOM 549 O O . TYR A 1 71 ? 10.940 -1.331 2.021 1.00 84.38 71 TYR A O 1
ATOM 557 N N . VAL A 1 72 ? 11.205 -0.041 0.194 1.00 86.94 72 VAL A N 1
ATOM 558 C CA . VAL A 1 72 ? 10.814 1.216 0.842 1.00 86.94 72 VAL A CA 1
ATOM 559 C C . VAL A 1 72 ? 9.341 1.192 1.236 1.00 86.94 72 VAL A C 1
ATOM 561 O O . VAL A 1 72 ? 9.024 1.416 2.400 1.00 86.94 72 VAL A O 1
ATOM 564 N N . VAL A 1 73 ? 8.458 0.812 0.312 1.00 87.50 73 VAL A N 1
ATOM 565 C CA . VAL A 1 73 ? 7.015 0.697 0.574 1.00 87.50 73 VAL A CA 1
ATOM 566 C C . VAL A 1 73 ? 6.727 -0.343 1.664 1.00 87.50 73 VAL A C 1
ATOM 568 O O . VAL A 1 73 ? 5.898 -0.103 2.540 1.00 87.50 73 VAL A O 1
ATOM 571 N N . THR A 1 74 ? 7.455 -1.467 1.688 1.00 88.81 74 THR A N 1
ATOM 572 C CA . THR A 1 74 ? 7.312 -2.476 2.754 1.00 88.81 74 THR A CA 1
ATOM 573 C C . THR A 1 74 ? 7.654 -1.898 4.122 1.00 88.81 74 THR A C 1
ATOM 575 O O . THR A 1 74 ? 6.911 -2.116 5.075 1.00 88.81 74 THR A O 1
ATOM 578 N N . MET A 1 75 ? 8.751 -1.144 4.241 1.00 89.88 75 MET A N 1
ATOM 579 C CA . MET A 1 75 ? 9.151 -0.531 5.512 1.00 89.88 75 MET A CA 1
ATOM 580 C C . MET A 1 75 ? 8.135 0.511 5.992 1.00 89.88 75 MET A C 1
ATOM 582 O O . MET A 1 75 ? 7.799 0.537 7.180 1.00 89.88 75 MET A O 1
ATOM 586 N N . THR A 1 76 ? 7.595 1.320 5.081 1.00 88.69 76 THR A N 1
ATOM 587 C CA . THR A 1 76 ? 6.563 2.320 5.391 1.00 88.69 76 THR A CA 1
ATOM 588 C C . THR A 1 76 ? 5.256 1.660 5.839 1.00 88.69 76 THR A C 1
ATOM 590 O O . THR A 1 76 ? 4.738 1.967 6.919 1.00 88.69 76 THR A O 1
ATOM 593 N N . SER A 1 77 ? 4.763 0.684 5.071 1.00 89.94 77 SER A N 1
ATOM 594 C CA . SER A 1 77 ? 3.562 -0.095 5.398 1.00 89.94 77 SER A CA 1
ATOM 595 C C . SER A 1 77 ? 3.715 -0.857 6.718 1.00 89.94 77 SER A C 1
ATOM 597 O O . SER A 1 77 ? 2.805 -0.851 7.549 1.00 89.94 77 SER A O 1
ATOM 599 N N . LEU A 1 78 ? 4.880 -1.466 6.960 1.00 91.19 78 LEU A N 1
ATOM 600 C CA . LEU A 1 78 ? 5.175 -2.188 8.197 1.00 91.19 78 LEU A CA 1
ATOM 601 C C . LEU A 1 78 ? 5.190 -1.252 9.407 1.00 91.19 78 LEU A C 1
ATOM 603 O O . LEU A 1 78 ? 4.577 -1.560 10.429 1.00 91.19 78 LEU A O 1
ATOM 607 N N . THR A 1 79 ? 5.847 -0.099 9.288 1.00 92.38 79 THR A N 1
ATOM 608 C CA . THR A 1 79 ? 5.904 0.896 10.368 1.00 92.38 79 THR A CA 1
ATOM 609 C C . THR A 1 79 ? 4.506 1.430 10.686 1.00 92.38 79 THR A C 1
ATOM 611 O O . THR A 1 79 ? 4.128 1.528 11.854 1.00 92.38 79 THR A O 1
ATOM 614 N N . THR A 1 80 ? 3.690 1.676 9.657 1.00 90.94 80 THR A N 1
ATOM 615 C CA . THR A 1 80 ? 2.291 2.105 9.801 1.00 90.94 80 THR A CA 1
ATOM 616 C C . THR A 1 80 ? 1.437 1.025 10.468 1.00 90.94 80 THR A C 1
ATOM 618 O O . THR A 1 80 ? 0.705 1.300 11.422 1.00 90.94 80 THR A O 1
ATOM 621 N N . ALA A 1 81 ? 1.570 -0.229 10.032 1.00 91.81 81 ALA A N 1
ATOM 622 C CA . ALA A 1 81 ? 0.868 -1.362 10.624 1.00 91.81 81 ALA A CA 1
ATOM 623 C C . ALA A 1 81 ? 1.248 -1.557 12.099 1.00 91.81 81 ALA A C 1
ATOM 625 O O . ALA A 1 81 ? 0.359 -1.786 12.922 1.00 91.81 81 ALA A O 1
ATOM 626 N N . MET A 1 82 ? 2.535 -1.418 12.444 1.00 92.81 82 MET A N 1
ATOM 627 C CA . MET A 1 82 ? 3.019 -1.477 13.827 1.00 92.81 82 MET A CA 1
ATOM 628 C C . MET A 1 82 ? 2.464 -0.333 14.678 1.00 92.81 82 MET A C 1
ATOM 630 O O . MET A 1 82 ? 2.023 -0.580 15.800 1.00 92.81 82 MET A O 1
ATOM 634 N N . ALA A 1 83 ? 2.412 0.893 14.151 1.00 91.38 83 ALA A N 1
ATOM 635 C CA . ALA A 1 83 ? 1.837 2.036 14.859 1.00 91.38 83 ALA A CA 1
ATOM 636 C C . ALA A 1 83 ? 0.366 1.789 15.239 1.00 91.38 83 ALA A C 1
ATOM 638 O O . ALA A 1 83 ? -0.043 2.041 16.376 1.00 91.38 83 ALA A O 1
ATOM 639 N N . PHE A 1 84 ? -0.427 1.212 14.330 1.00 89.44 84 PHE A N 1
ATOM 640 C CA . PHE A 1 84 ? -1.799 0.806 14.644 1.00 89.44 84 PHE A CA 1
ATOM 641 C C . PHE A 1 84 ? -1.866 -0.442 15.536 1.00 89.44 84 PHE A C 1
ATOM 643 O O . PHE A 1 84 ? -2.722 -0.500 16.418 1.00 89.44 84 PHE A O 1
ATOM 650 N N . ALA A 1 85 ? -0.936 -1.389 15.398 1.00 89.50 85 ALA A N 1
ATOM 651 C CA . ALA A 1 85 ? -0.899 -2.598 16.218 1.00 89.50 85 ALA A CA 1
ATOM 652 C C . ALA A 1 85 ? -0.572 -2.298 17.690 1.00 89.50 85 ALA A C 1
ATOM 654 O O . ALA A 1 85 ? -1.113 -2.952 18.577 1.00 89.50 85 ALA A O 1
ATOM 655 N N . ILE A 1 86 ? 0.232 -1.271 17.989 1.00 91.50 86 ILE A N 1
ATOM 656 C CA . ILE A 1 86 ? 0.499 -0.838 19.374 1.00 91.50 86 ILE A CA 1
ATOM 657 C C . ILE A 1 86 ? -0.801 -0.430 20.088 1.00 91.50 86 ILE A C 1
ATOM 659 O O . ILE A 1 86 ? -0.963 -0.694 21.282 1.00 91.50 86 ILE A O 1
ATOM 663 N N . ASN A 1 87 ? -1.778 0.122 19.357 1.00 86.12 87 ASN A N 1
ATOM 664 C CA . ASN A 1 87 ? -3.085 0.482 19.916 1.00 86.12 87 ASN A CA 1
ATOM 665 C C . ASN A 1 87 ? -3.894 -0.738 20.406 1.00 86.12 87 ASN A C 1
ATOM 667 O O . ASN A 1 87 ? -4.822 -0.571 21.200 1.00 86.12 87 ASN A O 1
ATOM 671 N N . LEU A 1 88 ? -3.509 -1.966 20.029 1.00 84.75 88 LEU A N 1
ATOM 672 C CA . LEU A 1 88 ? -4.071 -3.206 20.583 1.00 84.75 88 LEU A CA 1
ATOM 673 C C . LEU A 1 88 ? -3.756 -3.392 22.077 1.00 84.75 88 LEU A C 1
ATOM 675 O O . LEU A 1 88 ? -4.493 -4.091 22.771 1.00 84.75 88 LEU A O 1
ATOM 679 N N . SER A 1 89 ? -2.691 -2.762 22.578 1.00 86.81 89 SER A N 1
ATOM 680 C CA . SER A 1 89 ? -2.293 -2.820 23.991 1.00 86.81 89 SER A CA 1
ATOM 681 C C . SER A 1 89 ? -3.118 -1.877 24.886 1.00 86.81 89 SER A C 1
ATOM 683 O O . SER A 1 89 ? -3.067 -1.955 26.112 1.00 86.81 89 SER A O 1
ATOM 685 N N . SER A 1 90 ? -3.911 -0.976 24.294 1.00 86.44 90 SER A N 1
ATOM 686 C CA . SER A 1 90 ? -4.688 0.013 25.048 1.00 86.44 90 SER A CA 1
ATOM 687 C C . SER A 1 90 ? -5.806 -0.629 25.878 1.00 86.44 90 SER A C 1
ATOM 689 O O . SER A 1 90 ? -6.511 -1.526 25.423 1.00 86.44 90 SER A O 1
ATOM 691 N N . GLN A 1 91 ? -6.041 -0.126 27.092 1.00 77.75 91 GLN A N 1
ATOM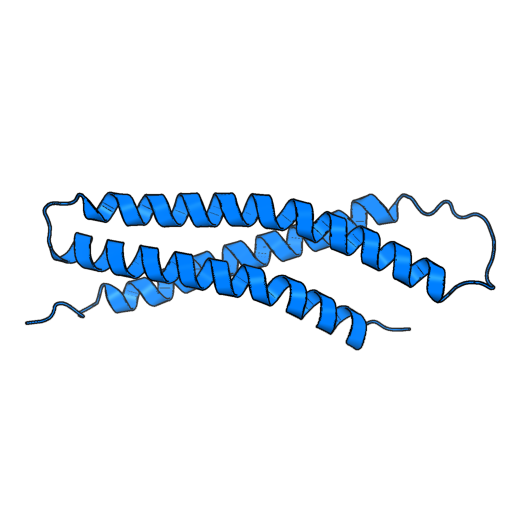 692 C CA . GLN A 1 91 ? -7.131 -0.601 27.958 1.00 77.75 91 GLN A CA 1
ATOM 693 C C . GLN A 1 91 ? -8.527 -0.141 27.490 1.00 77.75 91 GLN A C 1
ATOM 695 O O . GLN A 1 91 ? -9.541 -0.680 27.936 1.00 77.75 91 GLN A O 1
ATOM 700 N N . ILE A 1 92 ? -8.603 0.819 26.563 1.00 84.50 92 ILE A N 1
ATOM 701 C CA . ILE A 1 92 ? -9.860 1.386 26.059 1.00 84.50 92 ILE A CA 1
ATOM 702 C C . ILE A 1 92 ? -10.376 0.532 24.887 1.00 84.50 92 ILE A C 1
ATOM 704 O O . ILE A 1 92 ? -9.800 0.530 23.798 1.00 84.50 92 ILE A O 1
ATOM 708 N N . ALA A 1 93 ? -11.489 -0.185 25.094 1.00 78.94 93 ALA A N 1
ATOM 709 C CA . ALA A 1 93 ? -12.039 -1.146 24.126 1.00 78.94 93 ALA A CA 1
ATOM 710 C C . ALA A 1 93 ? -12.281 -0.585 22.697 1.00 78.94 93 ALA A C 1
ATOM 712 O O . ALA A 1 93 ? -11.915 -1.272 21.741 1.00 78.94 93 ALA A O 1
ATOM 713 N N . PRO A 1 94 ? -12.811 0.643 22.505 1.00 79.69 94 PRO A N 1
ATOM 714 C CA . PRO A 1 94 ? -12.937 1.252 21.175 1.00 79.69 94 PRO A CA 1
ATOM 715 C C . PRO A 1 94 ? -11.609 1.412 20.423 1.00 79.69 94 PRO A C 1
ATOM 717 O O . PRO A 1 94 ? -11.549 1.174 19.219 1.00 79.69 94 PRO A O 1
ATOM 720 N N . ILE A 1 95 ? -10.534 1.775 21.130 1.00 82.62 95 ILE A N 1
ATOM 721 C CA . ILE A 1 95 ? -9.212 2.029 20.537 1.00 82.62 95 ILE A CA 1
ATOM 722 C C . ILE A 1 95 ? -8.571 0.716 20.080 1.00 82.62 95 ILE A C 1
ATOM 724 O O . ILE A 1 95 ? -7.973 0.660 19.008 1.00 82.62 95 ILE A O 1
ATOM 728 N N . ARG A 1 96 ? -8.771 -0.367 20.838 1.00 84.81 96 ARG A N 1
ATOM 729 C CA . ARG A 1 96 ? -8.336 -1.720 20.459 1.00 84.81 96 ARG A CA 1
ATOM 730 C C . ARG A 1 96 ? -8.998 -2.221 19.181 1.00 84.81 96 ARG A C 1
ATOM 732 O O . ARG A 1 96 ? -8.314 -2.718 18.293 1.00 84.81 96 ARG A O 1
ATOM 739 N N . LEU A 1 97 ? -10.323 -2.100 19.093 1.00 83.56 97 LEU A N 1
ATOM 740 C CA . LEU A 1 97 ? -11.092 -2.514 17.913 1.00 83.56 97 LEU A CA 1
ATOM 741 C C . LEU A 1 97 ? -10.712 -1.689 16.681 1.00 83.56 97 LEU A C 1
ATOM 743 O O . LEU A 1 97 ? -10.525 -2.247 15.601 1.00 83.56 97 LEU A O 1
ATOM 747 N N . PHE A 1 98 ? -10.539 -0.379 16.860 1.00 85.06 98 PHE A N 1
ATOM 748 C CA . PHE A 1 98 ? -10.054 0.508 15.810 1.00 85.06 98 PHE A CA 1
ATOM 749 C C . PHE A 1 98 ? -8.639 0.136 15.347 1.00 85.06 98 PHE A C 1
ATOM 751 O O . PHE A 1 98 ? -8.424 -0.023 14.150 1.00 85.06 98 PHE A O 1
ATOM 758 N N . GLY A 1 99 ? -7.699 -0.076 16.274 1.00 88.06 99 GLY A N 1
ATOM 759 C CA . GLY A 1 99 ? -6.331 -0.495 15.959 1.00 88.06 99 GLY A CA 1
ATOM 760 C C . GLY A 1 99 ? -6.282 -1.824 15.204 1.00 88.06 99 GLY A C 1
ATOM 761 O O . GLY A 1 99 ? -5.631 -1.907 14.169 1.00 88.06 99 GLY A O 1
ATOM 762 N N . ALA A 1 100 ? -7.047 -2.831 15.646 1.00 87.31 100 ALA A N 1
ATOM 763 C CA . ALA A 1 100 ? -7.152 -4.124 14.961 1.00 87.31 100 ALA A CA 1
ATOM 764 C C . ALA A 1 100 ? -7.659 -3.981 13.518 1.00 87.31 100 ALA A C 1
ATOM 766 O O . ALA A 1 100 ? -7.095 -4.568 12.594 1.00 87.31 100 ALA A O 1
ATOM 767 N N . PHE A 1 101 ? -8.712 -3.182 13.327 1.00 87.88 101 PHE A N 1
ATOM 768 C CA . PHE A 1 101 ? -9.282 -2.913 12.011 1.00 87.88 101 PHE A CA 1
ATOM 769 C C . PHE A 1 101 ? -8.297 -2.159 11.108 1.00 87.88 101 PHE A C 1
ATOM 771 O O . PHE A 1 101 ? -8.096 -2.548 9.960 1.00 87.88 101 PHE A O 1
ATOM 778 N N . MET A 1 102 ? -7.626 -1.135 11.637 1.00 90.56 102 MET A N 1
ATOM 779 C CA . MET A 1 102 ? -6.632 -0.357 10.897 1.00 90.56 102 MET A CA 1
ATOM 780 C C . MET A 1 102 ? -5.415 -1.189 10.498 1.00 90.56 102 MET A C 1
ATOM 782 O O . MET A 1 102 ? -4.989 -1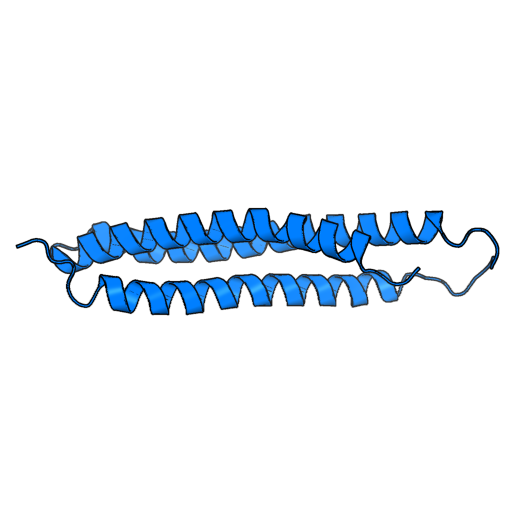.115 9.350 1.00 90.56 102 MET A O 1
ATOM 786 N N . THR A 1 103 ? -4.881 -2.028 11.389 1.00 91.12 103 THR A N 1
ATOM 787 C CA . THR A 1 103 ? -3.770 -2.929 11.048 1.00 91.12 103 THR A CA 1
ATOM 788 C C . THR A 1 103 ? -4.156 -3.892 9.919 1.00 91.12 103 THR A C 1
ATOM 790 O O . THR A 1 103 ? -3.355 -4.113 9.011 1.00 91.12 103 THR A O 1
ATOM 793 N N . ALA A 1 104 ? -5.389 -4.414 9.915 1.00 90.25 104 ALA A N 1
ATOM 794 C CA . ALA A 1 104 ? -5.887 -5.252 8.821 1.00 90.25 104 ALA A CA 1
ATOM 795 C C . ALA A 1 104 ? -6.040 -4.472 7.500 1.00 90.25 104 ALA A C 1
ATOM 797 O O . ALA A 1 104 ? -5.661 -4.984 6.444 1.00 90.25 104 ALA A O 1
ATOM 798 N N . LEU A 1 105 ? -6.543 -3.232 7.553 1.00 90.19 105 LEU A N 1
ATOM 799 C CA . LEU A 1 105 ? -6.646 -2.353 6.383 1.00 90.19 105 LEU A CA 1
ATOM 800 C C . LEU A 1 105 ? -5.275 -2.027 5.785 1.00 90.19 105 LEU A C 1
ATOM 802 O O . LEU A 1 105 ? -5.119 -2.112 4.571 1.00 90.19 105 LEU A O 1
ATOM 806 N N . VAL A 1 106 ? -4.278 -1.710 6.615 1.00 91.88 106 VAL A N 1
ATOM 807 C CA . VAL A 1 106 ? -2.903 -1.431 6.163 1.00 91.88 106 VAL A CA 1
ATOM 808 C C . VAL A 1 106 ? -2.278 -2.667 5.519 1.00 91.88 106 VAL A C 1
ATOM 810 O O . VAL A 1 106 ? -1.674 -2.556 4.457 1.00 91.88 106 VAL A O 1
ATOM 813 N N . ALA A 1 107 ? -2.481 -3.858 6.090 1.00 90.06 107 ALA A N 1
ATOM 814 C CA . ALA A 1 107 ? -2.014 -5.103 5.479 1.00 90.06 107 ALA A CA 1
ATOM 815 C C . ALA A 1 107 ? -2.683 -5.377 4.117 1.00 90.06 107 ALA A C 1
ATOM 817 O O . ALA A 1 107 ? -2.010 -5.772 3.164 1.00 90.06 107 ALA A O 1
ATOM 818 N N . CYS A 1 108 ? -3.994 -5.131 4.001 1.00 90.75 108 CYS A N 1
ATOM 819 C CA . CYS A 1 108 ? -4.709 -5.248 2.727 1.00 90.75 108 CYS A CA 1
ATOM 820 C C . CYS A 1 108 ? -4.225 -4.217 1.701 1.00 90.75 108 CYS A C 1
ATOM 822 O O . CYS A 1 108 ? -4.035 -4.568 0.538 1.00 90.75 108 CYS A O 1
ATOM 824 N N . ASN A 1 109 ? -3.995 -2.970 2.123 1.00 90.25 109 ASN A N 1
ATOM 825 C CA . ASN A 1 109 ? -3.453 -1.916 1.268 1.00 90.25 109 ASN A CA 1
ATOM 826 C C . ASN A 1 109 ? -2.060 -2.285 0.754 1.00 90.25 109 ASN A C 1
ATOM 828 O O . ASN A 1 109 ? -1.833 -2.236 -0.448 1.00 90.25 109 ASN A O 1
ATOM 832 N N . TYR A 1 110 ? -1.171 -2.762 1.627 1.00 89.19 110 TYR A N 1
ATOM 833 C CA . TYR A 1 110 ? 0.144 -3.254 1.219 1.00 89.19 110 TYR A CA 1
ATOM 834 C C . TYR A 1 110 ? 0.035 -4.363 0.159 1.00 89.19 110 TYR A C 1
ATOM 836 O O . TYR A 1 110 ? 0.728 -4.329 -0.857 1.00 89.19 110 TYR A O 1
ATOM 844 N N . TRP A 1 111 ? -0.890 -5.313 0.331 1.00 89.69 111 TRP A N 1
ATOM 845 C CA . TRP A 1 111 ? -1.100 -6.373 -0.659 1.00 89.69 111 TRP A CA 1
ATOM 846 C C . TRP A 1 111 ? -1.632 -5.842 -2.004 1.00 89.69 111 TRP A C 1
ATOM 848 O O . TRP A 1 111 ? -1.172 -6.260 -3.073 1.00 89.69 111 TRP A O 1
ATOM 858 N N . LEU A 1 112 ? -2.552 -4.875 -1.963 1.00 87.38 112 LEU A N 1
ATOM 859 C CA . LEU A 1 112 ? -3.035 -4.138 -3.136 1.00 87.38 112 LEU A CA 1
ATOM 860 C C . LEU A 1 112 ? -1.904 -3.385 -3.840 1.00 87.38 112 LEU A C 1
ATOM 862 O O . LEU A 1 112 ? -1.821 -3.414 -5.065 1.00 87.38 112 LEU A O 1
ATOM 866 N N . VAL A 1 113 ? -0.998 -2.763 -3.093 1.00 85.62 113 VAL A N 1
ATOM 867 C CA . VAL A 1 113 ? 0.149 -2.038 -3.648 1.00 85.62 113 VAL A CA 1
ATOM 868 C C . VAL A 1 113 ? 1.141 -3.005 -4.305 1.00 85.62 113 VAL A C 1
ATOM 870 O O . VAL A 1 113 ? 1.537 -2.793 -5.455 1.00 85.62 113 VAL A O 1
ATOM 873 N N . CYS A 1 114 ? 1.463 -4.125 -3.648 1.00 83.00 114 CYS A N 1
ATOM 874 C CA . CYS A 1 114 ? 2.315 -5.174 -4.218 1.00 83.00 114 CYS A CA 1
ATOM 875 C C . CYS A 1 114 ? 1.757 -5.773 -5.516 1.00 83.00 114 CYS A C 1
ATOM 877 O O . CYS A 1 114 ? 2.535 -6.167 -6.381 1.00 83.00 114 CYS A O 1
ATOM 879 N N . THR A 1 115 ? 0.432 -5.856 -5.666 1.00 83.62 115 THR A N 1
ATOM 880 C CA . THR A 1 115 ? -0.224 -6.376 -6.883 1.00 83.62 115 THR A CA 1
ATOM 881 C C . THR A 1 115 ? -0.465 -5.297 -7.942 1.00 83.62 115 THR A C 1
ATOM 883 O O . THR A 1 115 ? -0.414 -5.589 -9.138 1.00 83.62 115 THR A O 1
ATOM 886 N N . SER A 1 116 ? -0.645 -4.038 -7.541 1.00 80.88 116 SER A N 1
ATOM 887 C CA . SER A 1 116 ? -0.791 -2.901 -8.460 1.00 80.88 116 SER A CA 1
ATOM 888 C C . SER A 1 116 ? 0.508 -2.596 -9.202 1.00 80.88 116 SER A C 1
ATOM 890 O O . SER A 1 116 ? 0.474 -2.233 -10.374 1.00 80.88 116 SER A O 1
ATOM 892 N N . PHE A 1 117 ? 1.663 -2.801 -8.565 1.00 75.88 117 PHE A N 1
ATOM 893 C CA . PHE A 1 117 ? 2.965 -2.561 -9.188 1.00 75.88 117 PHE A CA 1
ATOM 894 C C . PHE A 1 117 ? 3.210 -3.405 -10.463 1.00 75.88 117 PHE A C 1
ATOM 896 O O . PHE A 1 117 ? 3.478 -2.822 -11.516 1.00 75.88 117 PHE A O 1
ATOM 903 N N . PRO A 1 118 ? 3.076 -4.751 -10.454 1.00 73.50 118 PRO A N 1
ATOM 904 C CA . PRO A 1 118 ? 3.183 -5.545 -11.677 1.00 73.50 118 PRO A CA 1
ATOM 905 C C . PRO A 1 118 ? 2.043 -5.253 -12.662 1.00 73.50 118 PRO A C 1
ATOM 907 O O . PRO A 1 118 ? 2.261 -5.320 -13.871 1.00 73.50 118 PRO A O 1
ATOM 910 N N . ALA A 1 119 ? 0.849 -4.879 -12.187 1.00 78.50 119 ALA A N 1
ATOM 911 C CA . ALA A 1 119 ? -0.253 -4.485 -13.066 1.00 78.50 119 ALA A CA 1
ATOM 912 C C . ALA A 1 119 ? 0.076 -3.214 -13.872 1.00 78.50 119 ALA A C 1
ATOM 914 O O . ALA A 1 119 ? -0.157 -3.176 -15.082 1.00 78.50 119 ALA A O 1
ATOM 915 N N . LEU A 1 120 ? 0.688 -2.209 -13.238 1.00 72.44 120 LEU A N 1
ATOM 916 C CA . LEU A 1 120 ? 1.181 -1.001 -13.909 1.00 72.44 120 LEU A CA 1
ATOM 917 C C . LEU A 1 120 ? 2.285 -1.322 -14.926 1.00 72.44 120 LEU A C 1
ATOM 919 O O . LEU A 1 120 ? 2.326 -0.727 -16.003 1.00 72.44 120 LEU A O 1
ATOM 923 N N . LEU A 1 121 ? 3.139 -2.297 -14.614 1.00 68.00 121 LEU A N 1
ATOM 924 C CA . LEU A 1 121 ? 4.227 -2.755 -15.480 1.00 68.00 121 LEU A CA 1
ATOM 925 C C . LEU A 1 121 ? 3.684 -3.413 -16.762 1.00 68.00 121 LEU A C 1
ATOM 927 O O . LEU A 1 121 ? 4.091 -3.057 -17.870 1.00 68.00 121 LEU A O 1
ATOM 931 N N . VAL A 1 122 ? 2.689 -4.297 -16.628 1.00 71.94 122 VAL A N 1
ATOM 932 C CA . VAL A 1 122 ? 1.986 -4.913 -17.768 1.00 71.94 122 VAL A CA 1
ATOM 933 C C . VAL A 1 122 ? 1.220 -3.867 -18.580 1.00 71.94 122 VAL A C 1
ATOM 935 O O . VAL A 1 122 ? 1.235 -3.910 -19.813 1.00 71.94 122 VAL A O 1
ATOM 938 N N . LEU A 1 123 ? 0.568 -2.912 -17.912 1.00 75.75 123 LEU A N 1
ATOM 939 C CA . LEU A 1 123 ? -0.161 -1.843 -18.585 1.00 75.75 123 LEU A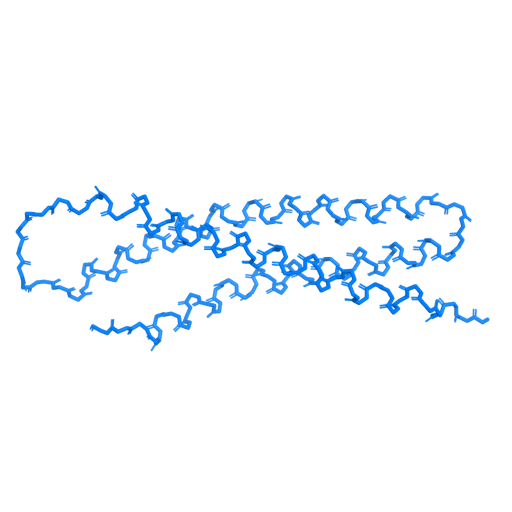 CA 1
ATOM 940 C C . LEU A 1 123 ? 0.789 -0.962 -19.408 1.00 75.75 123 LEU A C 1
ATOM 942 O O . LEU A 1 123 ? 0.511 -0.696 -20.573 1.00 75.75 123 LEU A O 1
ATOM 946 N N . ARG A 1 124 ? 1.948 -0.577 -18.867 1.00 68.44 124 ARG A N 1
ATOM 947 C CA . ARG A 1 124 ? 2.935 0.214 -19.617 1.00 68.44 124 ARG A CA 1
ATOM 948 C C . ARG A 1 124 ? 3.498 -0.549 -20.817 1.00 68.44 124 ARG A C 1
ATOM 950 O O . ARG A 1 124 ? 3.634 0.049 -21.876 1.00 68.44 124 ARG A O 1
ATOM 957 N N . HIS A 1 125 ? 3.749 -1.853 -20.702 1.00 65.56 125 HIS A N 1
ATOM 958 C CA . HIS A 1 125 ? 4.169 -2.653 -21.859 1.00 65.56 125 HIS A CA 1
ATOM 959 C C . HIS A 1 125 ? 3.085 -2.723 -22.955 1.00 65.56 125 HIS A C 1
ATOM 961 O O . HIS A 1 125 ? 3.398 -2.775 -24.140 1.00 65.56 125 HIS A O 1
ATOM 967 N N . ARG A 1 126 ? 1.799 -2.689 -22.580 1.00 66.75 126 ARG A N 1
ATOM 968 C CA . ARG A 1 126 ? 0.670 -2.703 -23.528 1.00 66.75 126 ARG A CA 1
ATOM 969 C C . ARG A 1 126 ? 0.377 -1.346 -24.183 1.00 66.75 126 ARG A C 1
ATOM 971 O O . ARG A 1 126 ? -0.144 -1.348 -25.293 1.00 66.75 126 ARG A O 1
ATOM 978 N N . TRP A 1 127 ? 0.658 -0.228 -23.506 1.00 69.12 127 TRP A N 1
ATOM 979 C CA . TRP A 1 127 ? 0.278 1.131 -23.940 1.00 69.12 127 TRP A CA 1
ATOM 980 C C . TRP A 1 127 ? 1.466 2.066 -24.227 1.00 69.12 127 TRP A C 1
ATOM 982 O O . TRP A 1 127 ? 1.255 3.229 -24.567 1.00 69.12 127 TRP A O 1
ATOM 992 N N . GLY A 1 128 ? 2.705 1.590 -24.093 1.00 55.47 128 GLY A N 1
ATOM 993 C CA . GLY A 1 128 ? 3.891 2.331 -24.516 1.00 55.47 128 GLY A CA 1
ATOM 994 C C . GLY A 1 128 ? 3.880 2.560 -26.035 1.00 55.47 128 GLY A C 1
ATOM 995 O O . GLY A 1 128 ? 3.566 1.619 -26.770 1.00 55.47 128 GLY A O 1
ATOM 996 N N . PRO A 1 129 ? 4.195 3.776 -26.526 1.00 52.75 129 PRO A N 1
ATOM 997 C CA . PRO A 1 129 ? 4.410 3.999 -27.951 1.00 52.75 129 PRO A CA 1
ATOM 998 C C . PRO A 1 129 ? 5.542 3.083 -28.426 1.00 52.75 129 PRO A C 1
ATOM 1000 O O . PRO A 1 129 ? 6.566 2.981 -27.752 1.00 52.75 129 PRO A O 1
ATOM 1003 N N . ARG A 1 130 ? 5.318 2.402 -29.552 1.00 48.72 130 ARG A N 1
ATOM 1004 C CA . ARG A 1 130 ? 6.391 1.746 -30.306 1.00 48.72 130 ARG A CA 1
ATOM 1005 C C . ARG A 1 130 ? 7.364 2.779 -30.847 1.00 48.72 130 ARG A C 1
ATOM 1007 O O . ARG A 1 130 ? 6.867 3.849 -31.265 1.00 48.72 130 ARG A O 1
#

Sequence (130 aa):
VTWVGLLSFIGIFLILGIGVDDVFIILEFWRQAEDEHGDGTDATRGEDATGALGDNALVNRMTWTVRKSQYVVTMTSLTTAMAFAINLSSQIAPIRLFGAFMTALVACNYWLVCTSFPALLVLRHRWGPR

pLDDT: mean 75.23, std 15.48, range [38.19, 92.81]